Protein AF-A0A8T4SJS7-F1 (afdb_monomer_lite)

Radius of gyration: 26.88 Å; chains: 1; bounding box: 57×42×74 Å

Secondary structure (DSSP, 8-state):
--TTSSS--TTT-HHHHHHHTTSS--HHHHHHHHT--EE-EETTEEPPPSBTTBSSTTSPTT---TGGGTEE-S-GGG---HHHHHHHHHHHHHHHHHHHHHHHHHHHHHHHHHHHHTT-EE-TTS-EE-TT--EEESSTTTT---GGGSBTTB--HHHHHHHHHHH-

Structure (mmCIF, N/CA/C/O backbone):
data_AF-A0A8T4SJS7-F1
#
_entry.id   AF-A0A8T4SJS7-F1
#
loop_
_atom_site.group_PDB
_atom_site.id
_atom_site.type_symbol
_atom_site.label_atom_id
_atom_site.label_alt_id
_atom_site.label_comp_id
_atom_site.label_asym_id
_atom_site.label_entity_id
_atom_site.label_seq_id
_atom_site.pdbx_PDB_ins_code
_atom_site.Cartn_x
_atom_site.Cartn_y
_atom_site.Cartn_z
_atom_site.occupancy
_atom_site.B_iso_or_equiv
_atom_site.auth_seq_id
_atom_site.auth_comp_id
_atom_site.auth_asym_id
_atom_site.auth_atom_id
_atom_site.pdbx_PDB_model_num
ATOM 1 N N . GLY A 1 1 ? 14.447 -25.669 -8.624 1.00 41.12 1 GLY A N 1
ATOM 2 C CA . GLY A 1 1 ? 14.178 -25.190 -7.257 1.00 41.12 1 GLY A CA 1
ATOM 3 C C . GLY A 1 1 ? 15.335 -25.420 -6.301 1.00 41.12 1 GLY A C 1
ATOM 4 O O . GLY A 1 1 ? 15.364 -24.738 -5.294 1.00 41.12 1 GLY A O 1
ATOM 5 N N . GLU A 1 2 ? 16.289 -26.308 -6.608 1.00 33.19 2 GLU A N 1
ATOM 6 C CA . GLU A 1 2 ? 17.321 -26.745 -5.645 1.00 33.19 2 GLU A CA 1
ATOM 7 C C . GLU A 1 2 ? 18.749 -26.236 -5.933 1.00 33.19 2 GLU A C 1
ATOM 9 O O . GLU A 1 2 ? 19.622 -26.355 -5.087 1.00 33.19 2 GLU A O 1
ATOM 14 N N . ASN A 1 3 ? 18.997 -25.565 -7.064 1.00 34.84 3 ASN A N 1
ATOM 15 C CA . ASN A 1 3 ? 20.357 -25.151 -7.461 1.00 34.84 3 ASN A CA 1
ATOM 16 C C . ASN A 1 3 ? 20.741 -23.714 -7.048 1.00 34.84 3 ASN A C 1
ATOM 18 O O . ASN A 1 3 ? 21.678 -23.141 -7.596 1.00 34.84 3 ASN A O 1
ATOM 22 N N . VAL A 1 4 ? 20.007 -23.095 -6.115 1.00 46.59 4 VAL A N 1
ATOM 23 C CA . VAL A 1 4 ? 20.329 -21.754 -5.565 1.00 46.59 4 VAL A CA 1
ATOM 24 C C . VAL A 1 4 ? 20.729 -21.833 -4.084 1.00 46.59 4 VAL A C 1
ATOM 26 O O . VAL A 1 4 ? 21.287 -20.886 -3.534 1.00 46.59 4 VAL A O 1
ATOM 29 N N . SER A 1 5 ? 20.508 -22.980 -3.438 1.00 43.34 5 SER A N 1
ATOM 30 C CA . SER A 1 5 ? 20.864 -23.233 -2.038 1.00 43.34 5 SER A CA 1
ATOM 31 C C . SER A 1 5 ? 22.357 -23.492 -1.809 1.00 43.34 5 SER A C 1
ATOM 33 O O . SER A 1 5 ? 22.826 -23.283 -0.695 1.00 43.34 5 SER A O 1
ATOM 35 N N . GLU A 1 6 ? 23.122 -23.891 -2.831 1.00 40.91 6 GLU A N 1
ATOM 36 C CA . GLU A 1 6 ? 24.517 -24.332 -2.649 1.00 40.91 6 GLU A CA 1
ATOM 37 C C . GLU A 1 6 ? 25.588 -23.228 -2.721 1.00 40.91 6 GLU A C 1
ATOM 39 O O . GLU A 1 6 ? 26.726 -23.473 -2.335 1.00 40.91 6 GLU A O 1
ATOM 44 N N . GLN A 1 7 ? 25.271 -21.998 -3.149 1.00 44.00 7 GLN A N 1
ATOM 45 C CA . GLN A 1 7 ? 26.306 -20.964 -3.370 1.00 44.00 7 GLN A CA 1
ATOM 46 C C . GLN A 1 7 ? 26.260 -19.738 -2.455 1.00 44.00 7 GLN A C 1
ATOM 48 O O . GLN A 1 7 ? 27.037 -18.801 -2.640 1.00 44.00 7 GLN A O 1
ATOM 53 N N . ALA A 1 8 ? 25.420 -19.719 -1.425 1.00 47.41 8 ALA A N 1
ATOM 54 C CA . ALA A 1 8 ? 25.426 -18.608 -0.487 1.00 47.41 8 ALA A CA 1
ATOM 55 C C . ALA A 1 8 ? 25.459 -19.116 0.949 1.00 47.41 8 ALA A C 1
ATOM 57 O O . ALA A 1 8 ? 24.531 -19.760 1.425 1.00 47.41 8 ALA A O 1
ATOM 58 N N . ASN A 1 9 ? 26.511 -18.727 1.669 1.00 49.41 9 ASN A N 1
ATOM 59 C CA . ASN A 1 9 ? 26.534 -18.624 3.126 1.00 49.41 9 ASN A CA 1
ATOM 60 C C . ASN A 1 9 ? 25.425 -17.644 3.601 1.00 49.41 9 ASN A C 1
ATOM 62 O O . ASN A 1 9 ? 25.707 -16.563 4.119 1.00 49.41 9 ASN A O 1
ATOM 66 N N . LEU A 1 10 ? 24.148 -17.993 3.397 1.00 56.34 10 LEU A N 1
ATOM 67 C CA . LEU A 1 10 ? 22.956 -17.164 3.633 1.00 56.34 10 LEU A CA 1
ATOM 68 C C . LEU A 1 10 ? 22.834 -16.732 5.099 1.00 56.34 10 LEU A C 1
ATOM 70 O O . LEU A 1 10 ? 22.312 -15.659 5.378 1.00 56.34 10 LEU A O 1
ATOM 74 N N . LYS A 1 11 ? 23.386 -17.521 6.028 1.00 55.31 11 LYS A N 1
ATOM 75 C CA . LYS A 1 11 ? 23.411 -17.209 7.464 1.00 55.31 11 LYS A CA 1
ATOM 76 C C . LYS A 1 11 ? 24.480 -16.182 7.878 1.00 55.31 11 LYS A C 1
ATOM 78 O O . LYS A 1 11 ? 24.408 -15.692 8.997 1.00 55.31 11 LYS A O 1
ATOM 83 N N . LYS A 1 12 ? 25.459 -15.846 7.022 1.00 65.69 12 LYS A N 1
ATOM 84 C CA . LYS A 1 12 ? 26.550 -14.896 7.353 1.00 65.69 12 LYS A CA 1
ATOM 85 C C . LYS A 1 12 ? 26.473 -13.556 6.618 1.00 65.69 12 LYS A C 1
ATOM 87 O O . LYS A 1 12 ? 27.220 -12.645 6.954 1.00 65.69 12 LYS A O 1
ATOM 92 N N . ASN A 1 13 ? 25.608 -13.414 5.615 1.00 82.00 13 ASN A N 1
ATOM 93 C CA . ASN A 1 13 ? 25.456 -12.143 4.913 1.00 82.00 13 ASN A CA 1
ATOM 94 C C . ASN A 1 13 ? 24.525 -11.213 5.705 1.00 82.00 13 ASN A C 1
ATOM 96 O O . ASN A 1 13 ? 23.324 -11.473 5.802 1.00 82.00 13 ASN A O 1
ATOM 100 N N . SER A 1 14 ? 25.067 -10.105 6.216 1.00 87.75 14 SER A N 1
ATOM 101 C CA . SER A 1 14 ? 24.316 -9.109 6.988 1.00 87.75 14 SER A CA 1
ATOM 102 C C . SER A 1 14 ? 23.085 -8.579 6.245 1.00 87.75 14 SER A C 1
ATOM 104 O O . SER A 1 14 ? 22.055 -8.337 6.866 1.00 87.75 14 SER A O 1
ATOM 106 N N . THR A 1 15 ? 23.137 -8.443 4.915 1.00 85.00 15 THR A N 1
ATOM 107 C CA . THR A 1 15 ? 21.990 -7.973 4.118 1.00 85.00 15 THR A CA 1
ATOM 108 C C . THR A 1 15 ? 20.858 -8.999 4.069 1.00 85.00 15 THR A C 1
ATOM 110 O O . THR A 1 15 ? 19.688 -8.626 4.099 1.00 85.00 15 THR A O 1
ATOM 113 N N . VAL A 1 16 ? 21.193 -10.290 4.033 1.00 86.50 16 VAL A N 1
ATOM 114 C CA . VAL A 1 16 ? 20.197 -11.370 4.086 1.00 86.50 16 VAL A CA 1
ATOM 115 C C . VAL A 1 16 ? 19.602 -11.457 5.487 1.00 86.50 16 VAL A C 1
ATOM 117 O O . VAL A 1 16 ? 18.387 -11.566 5.620 1.00 86.50 16 VAL A O 1
ATOM 120 N N . LEU A 1 17 ? 20.432 -11.325 6.526 1.00 89.38 17 LEU A N 1
ATOM 121 C CA . LEU A 1 17 ? 19.967 -11.320 7.910 1.00 89.38 17 LEU A CA 1
ATOM 122 C C . LEU A 1 17 ? 18.999 -10.159 8.185 1.00 89.38 17 LEU A C 1
ATOM 124 O O . LEU A 1 17 ? 17.956 -10.397 8.780 1.00 89.38 17 LEU A O 1
ATOM 128 N N . MET A 1 18 ? 19.289 -8.941 7.705 1.00 90.38 18 MET A N 1
ATOM 129 C CA . MET A 1 18 ? 18.391 -7.778 7.843 1.00 90.38 18 MET A CA 1
ATOM 130 C C . MET A 1 18 ? 17.031 -7.977 7.166 1.00 90.38 18 MET A C 1
ATOM 132 O O . MET A 1 18 ? 16.019 -7.494 7.674 1.00 90.38 18 MET A O 1
ATOM 136 N N . ALA A 1 19 ? 17.009 -8.664 6.020 1.00 88.31 19 ALA A N 1
ATOM 137 C CA . ALA A 1 19 ? 15.770 -8.951 5.309 1.00 88.31 19 ALA A CA 1
ATOM 138 C C . ALA A 1 19 ? 14.969 -10.069 5.994 1.00 88.31 19 ALA A C 1
ATOM 140 O O . ALA A 1 19 ? 13.754 -9.954 6.128 1.00 88.31 19 ALA A O 1
ATOM 141 N N . LEU A 1 20 ? 15.638 -11.136 6.451 1.00 86.50 20 LEU A N 1
ATOM 142 C CA . LEU A 1 20 ? 14.991 -12.267 7.128 1.00 86.50 20 LEU A CA 1
ATOM 143 C C . LEU A 1 20 ? 14.507 -11.920 8.539 1.00 86.50 20 LEU A C 1
ATOM 145 O O . LEU A 1 20 ? 13.489 -12.448 8.972 1.00 86.50 20 LEU A O 1
ATOM 149 N N . SER A 1 21 ? 15.207 -11.031 9.246 1.00 90.38 21 SER A N 1
ATOM 150 C CA . SER A 1 21 ? 14.783 -10.554 10.565 1.00 90.38 21 SER A CA 1
ATOM 151 C C . SER A 1 21 ? 13.617 -9.564 10.506 1.00 90.38 21 SER A C 1
ATOM 153 O O . SER A 1 21 ? 13.085 -9.195 11.547 1.00 90.38 21 SER A O 1
ATOM 155 N N . GLY A 1 22 ? 13.242 -9.094 9.310 1.00 88.56 22 GLY A N 1
ATOM 156 C CA . GLY A 1 22 ? 12.225 -8.059 9.124 1.00 88.56 22 GLY A CA 1
ATOM 157 C C . GLY A 1 22 ? 12.686 -6.649 9.507 1.00 88.56 22 GLY A C 1
ATOM 158 O O . GLY A 1 22 ? 11.886 -5.719 9.449 1.00 88.56 22 GLY A O 1
ATOM 159 N N . ALA A 1 23 ? 13.961 -6.462 9.868 1.00 90.88 23 ALA A N 1
ATOM 160 C CA . ALA A 1 23 ? 14.480 -5.162 10.284 1.00 90.88 23 ALA A CA 1
ATOM 161 C C . ALA A 1 23 ? 14.508 -4.155 9.125 1.00 90.88 23 ALA A C 1
ATOM 163 O O . ALA A 1 23 ? 14.034 -3.026 9.261 1.00 90.88 23 ALA A O 1
ATOM 164 N N . ARG A 1 24 ? 15.082 -4.539 7.975 1.00 86.62 24 ARG A N 1
ATOM 165 C CA . ARG A 1 24 ? 15.124 -3.669 6.792 1.00 86.62 24 ARG A CA 1
ATOM 166 C C . ARG A 1 24 ? 15.365 -4.457 5.512 1.00 86.62 24 ARG A C 1
ATOM 168 O O . ARG A 1 24 ? 16.372 -5.143 5.360 1.00 86.62 24 ARG A O 1
ATOM 175 N N . GLY A 1 25 ? 14.490 -4.228 4.537 1.00 84.12 25 GLY A N 1
ATOM 176 C CA . GLY A 1 25 ? 14.531 -4.905 3.246 1.00 84.12 25 GLY A CA 1
ATOM 177 C C . GLY A 1 25 ? 13.699 -6.184 3.238 1.00 84.12 25 GLY A C 1
ATOM 178 O O . GLY A 1 25 ? 13.312 -6.707 4.273 1.00 84.12 25 GLY A O 1
ATOM 179 N N . ASN A 1 26 ? 13.394 -6.661 2.037 1.00 90.31 26 ASN A N 1
ATOM 180 C CA . ASN A 1 26 ? 12.647 -7.893 1.803 1.00 90.31 26 ASN A CA 1
ATOM 181 C C . ASN A 1 26 ? 13.386 -8.716 0.735 1.00 90.31 26 ASN A C 1
ATOM 183 O O . ASN A 1 26 ? 14.169 -8.167 -0.049 1.00 90.31 26 ASN A O 1
ATOM 187 N N . LEU A 1 27 ? 13.117 -10.019 0.673 1.00 88.75 27 LEU A N 1
ATOM 188 C CA . LEU A 1 27 ? 13.662 -10.948 -0.312 1.00 88.75 27 LEU A CA 1
ATOM 189 C C . LEU A 1 27 ? 13.404 -10.492 -1.756 1.00 88.75 27 LEU A C 1
ATOM 191 O O . LEU A 1 27 ? 14.274 -10.660 -2.607 1.00 88.75 27 LEU A O 1
ATOM 195 N N . LEU A 1 28 ? 12.266 -9.841 -2.023 1.00 90.88 28 LEU A N 1
ATOM 196 C CA . LEU A 1 28 ? 11.986 -9.253 -3.336 1.00 90.88 28 LEU A CA 1
ATOM 197 C C . LEU A 1 28 ? 13.028 -8.188 -3.717 1.00 90.88 28 LEU A C 1
ATOM 199 O O . LEU A 1 28 ? 13.579 -8.230 -4.812 1.00 90.88 28 LEU A O 1
ATOM 203 N N . ASN A 1 29 ? 13.366 -7.280 -2.799 1.00 90.88 29 ASN A N 1
ATOM 204 C CA . ASN A 1 29 ? 14.365 -6.239 -3.052 1.00 90.88 29 ASN A CA 1
ATOM 205 C C . ASN A 1 29 ? 15.759 -6.854 -3.247 1.00 90.88 29 ASN A C 1
ATOM 207 O O . ASN A 1 29 ? 16.506 -6.417 -4.120 1.00 90.88 29 ASN A O 1
ATOM 211 N N . LEU A 1 30 ? 16.098 -7.898 -2.475 1.00 90.62 30 LEU A N 1
ATOM 212 C CA . LEU A 1 30 ? 17.335 -8.664 -2.667 1.00 90.62 30 LEU A CA 1
ATOM 213 C C . LEU A 1 30 ? 17.407 -9.264 -4.077 1.00 90.62 30 LEU A C 1
ATOM 215 O O . LEU A 1 30 ? 18.426 -9.109 -4.750 1.00 90.62 30 LEU A O 1
ATOM 219 N N . ALA A 1 31 ? 16.321 -9.886 -4.541 1.00 90.88 31 ALA A N 1
ATOM 220 C CA . ALA A 1 31 ? 16.234 -10.458 -5.881 1.00 90.88 31 ALA A CA 1
ATOM 221 C C . ALA A 1 31 ? 16.363 -9.392 -6.983 1.00 90.88 31 ALA A C 1
ATOM 223 O O . ALA A 1 31 ? 17.043 -9.624 -7.980 1.00 90.88 31 ALA A O 1
ATOM 224 N N . GLN A 1 32 ? 15.790 -8.201 -6.796 1.00 93.69 32 GLN A N 1
ATOM 225 C CA . GLN A 1 32 ? 15.943 -7.098 -7.753 1.00 93.69 32 GLN A CA 1
ATOM 226 C C . GLN A 1 32 ? 17.374 -6.546 -7.806 1.00 93.69 32 GLN A C 1
ATOM 228 O O . GLN A 1 32 ? 17.839 -6.114 -8.865 1.00 93.69 32 GLN A O 1
ATOM 233 N N . MET A 1 33 ? 18.098 -6.5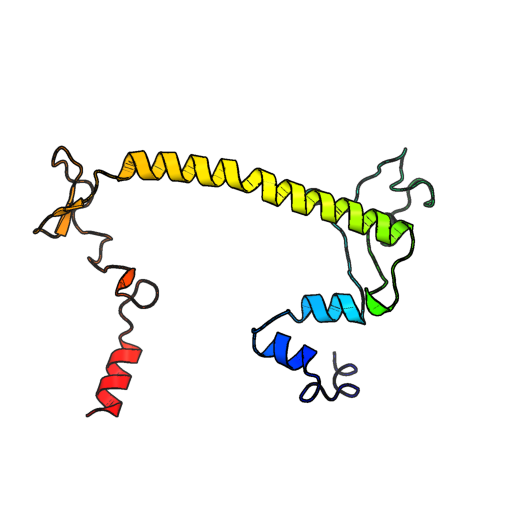82 -6.684 1.00 92.12 33 MET A N 1
ATOM 234 C CA . MET A 1 33 ? 19.504 -6.180 -6.636 1.00 92.12 33 MET A CA 1
ATOM 235 C C . MET A 1 33 ? 20.423 -7.189 -7.332 1.00 92.12 33 MET A C 1
ATOM 237 O O . MET A 1 33 ? 21.304 -6.769 -8.086 1.00 92.12 33 MET A O 1
ATOM 241 N N . SER A 1 34 ? 20.233 -8.491 -7.093 1.00 89.38 34 SER A N 1
ATOM 242 C CA . SER A 1 34 ? 21.149 -9.545 -7.555 1.00 89.38 34 SER A CA 1
ATOM 243 C C . SER A 1 34 ? 20.772 -10.183 -8.895 1.00 89.38 34 SER A C 1
ATOM 245 O O . SER A 1 34 ? 21.670 -10.508 -9.670 1.00 89.38 34 SER A O 1
ATOM 247 N N . ALA A 1 35 ? 19.478 -10.352 -9.181 1.00 92.06 35 ALA A N 1
ATOM 248 C CA . ALA A 1 35 ? 18.974 -11.073 -10.348 1.00 92.06 35 ALA A CA 1
ATOM 249 C C . ALA A 1 35 ? 18.386 -10.125 -11.405 1.00 92.06 35 ALA A C 1
ATOM 251 O O . ALA A 1 35 ? 19.101 -9.693 -12.311 1.00 92.06 35 ALA A O 1
ATOM 252 N N . CYS A 1 36 ? 17.094 -9.796 -11.306 1.00 94.31 36 CYS A N 1
ATOM 253 C CA . CYS A 1 36 ? 16.390 -8.939 -12.261 1.00 94.31 36 CYS A CA 1
ATOM 254 C C . CYS A 1 36 ? 15.336 -8.082 -11.560 1.00 94.31 36 CYS A C 1
ATOM 256 O O . CYS A 1 36 ? 14.729 -8.522 -10.585 1.00 94.31 36 CYS A O 1
ATOM 258 N N . VAL A 1 37 ? 15.093 -6.870 -12.068 1.00 94.81 37 VAL A N 1
ATOM 259 C CA . VAL A 1 37 ? 14.031 -6.007 -11.525 1.00 94.81 37 VAL A CA 1
ATOM 260 C C . VAL A 1 37 ? 12.642 -6.558 -11.861 1.00 94.81 37 VAL A C 1
ATOM 262 O O . VAL A 1 37 ? 11.735 -6.493 -11.029 1.00 94.81 37 VAL A O 1
ATOM 265 N N . GLY A 1 38 ? 12.489 -7.133 -13.058 1.00 95.25 38 GLY A N 1
ATOM 266 C CA . GLY A 1 38 ? 11.256 -7.765 -13.514 1.00 95.25 38 GLY A CA 1
ATOM 267 C C . GLY A 1 38 ? 10.345 -6.834 -14.316 1.00 95.25 38 GLY A C 1
ATOM 268 O O . GLY A 1 38 ? 10.773 -5.829 -14.892 1.00 95.25 38 GLY A O 1
ATOM 269 N N . GLN A 1 39 ? 9.067 -7.204 -14.399 1.00 95.31 39 GLN A N 1
ATOM 270 C CA . GLN A 1 39 ? 8.076 -6.508 -15.216 1.00 95.31 39 GLN A CA 1
ATOM 271 C C . GLN A 1 39 ? 7.708 -5.144 -14.623 1.00 95.31 39 GLN A C 1
ATOM 273 O O . GLN A 1 39 ? 7.273 -5.052 -13.480 1.00 95.31 39 GLN A O 1
ATOM 278 N N . GLN A 1 40 ? 7.803 -4.098 -15.441 1.00 94.81 40 GLN A N 1
ATOM 279 C CA . GLN A 1 40 ? 7.305 -2.764 -15.125 1.00 94.81 40 GLN A CA 1
ATOM 280 C C . GLN A 1 40 ? 5.867 -2.607 -15.636 1.00 94.81 40 GLN A C 1
ATOM 282 O O . GLN A 1 40 ? 5.583 -2.852 -16.814 1.00 94.81 40 GLN A O 1
ATOM 287 N N . SER A 1 41 ? 4.949 -2.230 -14.750 1.00 91.81 41 SER A N 1
ATOM 288 C CA . SER A 1 41 ? 3.542 -1.971 -15.069 1.00 91.81 41 SER A CA 1
ATOM 289 C C . SER A 1 41 ? 3.213 -0.494 -14.899 1.00 91.81 41 SER A C 1
ATOM 291 O O . SER A 1 41 ? 3.613 0.104 -13.906 1.00 91.81 41 SER A O 1
ATOM 293 N N . LEU A 1 42 ? 2.446 0.061 -15.836 1.00 89.81 42 LEU A N 1
ATOM 294 C CA . LEU A 1 42 ? 1.960 1.438 -15.813 1.00 89.81 42 LEU A CA 1
ATOM 295 C C . LEU A 1 42 ? 0.429 1.422 -15.761 1.0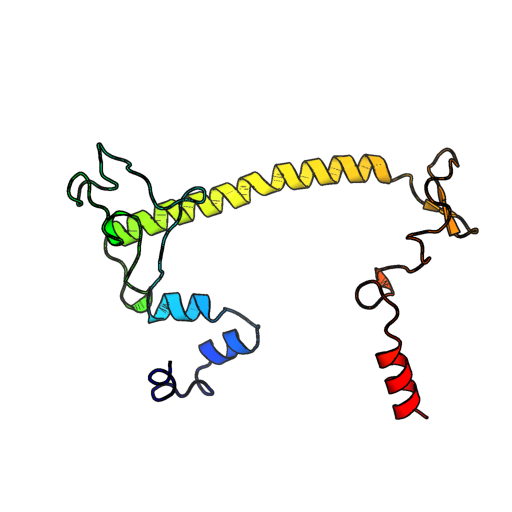0 89.81 42 LEU A C 1
ATOM 297 O O . LEU A 1 42 ? -0.207 0.803 -16.628 1.00 89.81 42 LEU A O 1
ATOM 301 N N . GLY A 1 43 ? -0.163 2.058 -14.746 1.00 84.25 43 GLY A N 1
ATOM 302 C CA . GLY A 1 43 ? -1.622 2.115 -14.589 1.00 84.25 43 GLY A CA 1
ATOM 303 C C . GLY A 1 43 ? -2.301 0.736 -14.596 1.00 84.25 43 GLY A C 1
ATOM 304 O O . GLY A 1 43 ? -3.307 0.542 -15.277 1.00 84.25 43 GLY A O 1
ATOM 305 N N . GLY A 1 44 ? -1.702 -0.256 -13.928 1.00 85.88 44 GLY A N 1
ATOM 306 C CA . GLY A 1 44 ? -2.244 -1.620 -13.811 1.00 85.88 44 GLY A CA 1
ATOM 307 C C . GLY A 1 44 ? -2.069 -2.521 -15.042 1.00 85.88 44 GLY A C 1
ATOM 308 O O . GLY A 1 44 ? -2.526 -3.660 -15.036 1.00 85.88 44 GLY A O 1
ATOM 309 N N . SER A 1 45 ? -1.394 -2.057 -16.098 1.00 90.19 45 SER A N 1
ATOM 310 C CA . SER A 1 45 ? -1.149 -2.847 -17.314 1.00 90.19 45 SER A CA 1
ATOM 311 C C . SER A 1 45 ? 0.323 -2.817 -17.736 1.00 90.19 45 SER A C 1
ATOM 313 O O . SER A 1 45 ? 1.100 -1.989 -17.264 1.00 90.19 45 SER A O 1
ATOM 315 N N . ARG A 1 46 ? 0.742 -3.731 -18.625 1.00 91.56 46 ARG A N 1
ATOM 316 C CA . ARG A 1 46 ? 2.084 -3.664 -19.238 1.00 91.56 46 ARG A CA 1
ATOM 317 C C . ARG A 1 46 ? 2.242 -2.361 -20.019 1.00 91.56 46 ARG A C 1
ATOM 319 O O . ARG A 1 46 ? 1.258 -1.828 -20.534 1.00 91.56 46 ARG A O 1
ATOM 326 N N . VAL A 1 47 ? 3.481 -1.890 -20.162 1.00 90.69 47 VAL A N 1
ATOM 327 C CA . VAL A 1 47 ? 3.763 -0.628 -20.856 1.00 90.69 47 VAL A CA 1
ATOM 328 C C . VAL A 1 47 ? 3.173 -0.656 -22.274 1.00 90.69 47 VAL A C 1
ATOM 330 O O . VAL A 1 47 ? 3.512 -1.498 -23.117 1.00 90.69 47 VAL A O 1
ATOM 333 N N . LYS A 1 48 ? 2.224 0.255 -22.508 1.00 86.56 48 LYS A N 1
ATOM 334 C CA . LYS A 1 48 ? 1.503 0.401 -23.777 1.00 86.56 48 LYS A CA 1
ATOM 335 C C . LYS A 1 48 ? 2.354 1.153 -24.799 1.00 86.56 48 LYS A C 1
ATOM 337 O O . LYS A 1 48 ? 3.402 1.709 -24.485 1.00 86.56 48 LYS A O 1
ATOM 342 N N . ASN A 1 49 ? 1.903 1.139 -26.049 1.00 82.56 49 ASN A N 1
ATOM 343 C CA . ASN A 1 49 ? 2.594 1.820 -27.139 1.00 82.56 49 ASN A CA 1
ATOM 344 C C . ASN A 1 49 ? 2.592 3.339 -26.907 1.00 82.56 49 ASN A C 1
ATOM 346 O O . ASN A 1 49 ? 1.519 3.927 -26.814 1.00 82.56 49 ASN A O 1
ATOM 350 N N . GLY A 1 50 ? 3.776 3.953 -26.839 1.00 83.06 50 GLY A N 1
ATOM 351 C CA . GLY A 1 50 ? 3.930 5.411 -26.854 1.00 83.06 50 GLY A CA 1
ATOM 352 C C . GLY A 1 50 ? 4.028 5.968 -28.278 1.00 83.06 50 GLY A C 1
ATOM 353 O O . GLY A 1 50 ? 3.466 7.012 -28.582 1.00 83.06 50 GLY A O 1
ATOM 354 N N . TYR A 1 51 ? 4.685 5.236 -29.181 1.00 89.50 51 TYR A N 1
ATOM 355 C CA . TYR A 1 51 ? 4.781 5.552 -30.609 1.00 89.50 51 TYR A CA 1
ATOM 356 C C . TYR A 1 51 ? 3.806 4.699 -31.435 1.00 89.50 51 TYR A C 1
ATOM 358 O O . TYR A 1 51 ? 3.262 3.699 -30.961 1.00 89.50 51 TYR A O 1
ATOM 366 N N . LYS A 1 52 ? 3.639 5.029 -32.727 1.00 90.56 52 LYS A N 1
ATOM 367 C CA . LYS A 1 52 ? 2.808 4.253 -33.665 1.00 90.56 52 LYS 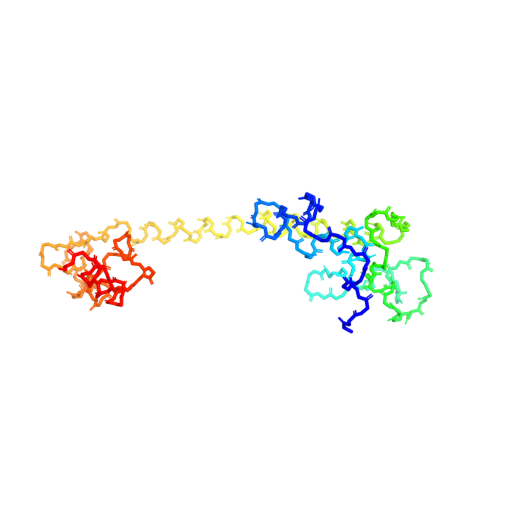A CA 1
ATOM 368 C C . LYS A 1 52 ? 3.237 2.777 -33.689 1.00 90.56 52 LYS A C 1
ATOM 370 O O . LYS A 1 52 ? 4.287 2.432 -34.233 1.00 90.56 52 LYS A O 1
ATOM 375 N N . ASN A 1 53 ? 2.408 1.921 -33.089 1.00 89.94 53 ASN A N 1
ATOM 376 C CA . ASN A 1 53 ? 2.610 0.479 -32.925 1.00 89.94 53 ASN A CA 1
ATOM 377 C C . ASN A 1 53 ? 3.906 0.057 -32.206 1.00 89.94 53 ASN A C 1
ATOM 379 O O . ASN A 1 53 ? 4.388 -1.041 -32.453 1.00 89.94 53 ASN A O 1
ATOM 383 N N . ARG A 1 54 ? 4.491 0.873 -31.322 1.00 91.06 54 ARG A N 1
ATOM 384 C CA . ARG A 1 54 ? 5.647 0.457 -30.496 1.00 91.06 54 ARG A CA 1
ATOM 385 C C . ARG A 1 54 ? 5.778 1.294 -29.228 1.00 91.06 54 ARG A C 1
ATOM 387 O O . ARG A 1 54 ? 5.251 2.399 -29.155 1.00 91.06 54 ARG A O 1
ATOM 394 N N . THR A 1 55 ? 6.489 0.787 -28.230 1.00 91.50 55 THR A N 1
ATOM 395 C CA . THR A 1 55 ? 6.721 1.494 -26.959 1.00 91.50 55 THR A CA 1
ATOM 396 C C . THR A 1 55 ? 7.799 2.566 -27.086 1.00 91.50 55 THR A C 1
ATOM 398 O O . THR A 1 55 ? 7.512 3.728 -26.827 1.00 91.50 55 THR A O 1
ATOM 401 N N . LEU A 1 56 ? 8.991 2.200 -27.567 1.00 91.81 56 LEU A N 1
ATOM 402 C CA . LEU A 1 56 ? 10.128 3.092 -27.819 1.00 91.81 56 LEU A CA 1
ATOM 403 C C . LEU A 1 56 ? 10.603 2.997 -29.273 1.00 91.81 56 LEU A C 1
ATOM 405 O O . LEU A 1 56 ? 10.341 2.012 -29.966 1.00 91.81 56 LEU A O 1
ATOM 409 N N . SER A 1 57 ? 11.330 4.016 -29.736 1.00 91.75 57 SER A N 1
ATOM 410 C CA . SER A 1 57 ? 11.868 4.098 -31.103 1.00 91.75 57 SER A CA 1
ATOM 411 C C . SER A 1 57 ? 12.896 3.011 -31.440 1.00 91.75 57 SER A C 1
ATOM 413 O O . SER A 1 57 ? 13.053 2.681 -32.615 1.00 91.75 57 SER A O 1
ATOM 415 N N . VAL A 1 58 ? 13.537 2.437 -30.419 1.00 92.69 58 VAL A N 1
ATOM 416 C CA . VAL A 1 58 ? 14.535 1.360 -30.526 1.00 92.69 58 VAL A CA 1
ATOM 417 C C . VAL A 1 58 ? 13.896 0.019 -30.911 1.00 92.69 58 VAL A C 1
ATOM 419 O O . VAL A 1 58 ? 14.547 -0.826 -31.517 1.00 92.69 58 VAL A O 1
ATOM 422 N N . PHE A 1 59 ? 12.610 -0.182 -30.610 1.00 93.06 59 PHE A N 1
ATOM 423 C CA . PHE A 1 59 ? 11.917 -1.430 -30.924 1.00 93.06 59 PHE A CA 1
ATOM 424 C C . PHE A 1 59 ? 11.285 -1.411 -32.322 1.00 93.06 59 PHE A C 1
ATOM 426 O O . PHE A 1 59 ? 10.870 -0.366 -32.850 1.00 93.06 59 PHE A O 1
ATOM 433 N N . LYS A 1 60 ? 11.175 -2.604 -32.921 1.00 92.69 60 LYS A N 1
ATOM 434 C CA . LYS A 1 60 ? 10.444 -2.809 -34.177 1.00 92.69 60 LYS A CA 1
ATOM 435 C C . LYS A 1 60 ? 8.956 -2.523 -33.967 1.00 92.69 60 LYS A C 1
ATOM 437 O O . LYS A 1 60 ? 8.398 -2.751 -32.895 1.00 92.69 60 LYS A O 1
ATOM 442 N N . ARG A 1 61 ? 8.294 -2.018 -35.008 1.00 93.50 61 ARG A N 1
ATOM 443 C CA . ARG A 1 61 ? 6.840 -1.803 -34.979 1.00 93.50 61 ARG A CA 1
ATOM 444 C C . ARG A 1 61 ? 6.136 -3.154 -34.808 1.00 93.50 61 ARG A C 1
ATOM 446 O O . ARG A 1 61 ? 6.461 -4.101 -35.510 1.00 93.50 61 ARG A O 1
ATOM 453 N N . GLY A 1 62 ? 5.188 -3.222 -33.883 1.00 89.38 62 GLY A N 1
ATOM 454 C CA . GLY A 1 62 ? 4.389 -4.407 -33.575 1.00 89.38 62 GLY A CA 1
ATOM 455 C C . GLY A 1 62 ? 5.051 -5.411 -32.628 1.00 89.38 62 GLY A C 1
ATOM 456 O O . GLY A 1 62 ? 4.458 -6.454 -32.375 1.00 89.38 62 GLY A O 1
ATOM 457 N N . SER A 1 63 ? 6.242 -5.133 -32.083 1.00 89.69 63 SER A N 1
ATOM 458 C CA . SER A 1 63 ? 6.934 -6.083 -31.204 1.00 89.69 63 SER A CA 1
ATOM 459 C C . SER A 1 63 ? 6.135 -6.384 -29.926 1.00 89.69 63 SER A C 1
ATOM 461 O O . SER A 1 63 ? 5.627 -5.481 -29.251 1.00 89.69 63 SER A O 1
ATOM 463 N N . LEU A 1 64 ? 6.052 -7.668 -29.572 1.00 87.62 64 LEU A N 1
ATOM 464 C CA . LEU A 1 64 ? 5.434 -8.156 -28.330 1.00 87.62 64 LEU A CA 1
ATOM 465 C C . LEU A 1 64 ? 6.452 -8.767 -27.361 1.00 87.62 64 LEU A C 1
ATOM 467 O O . LEU A 1 64 ? 6.070 -9.354 -26.352 1.00 87.62 64 LEU A O 1
ATOM 471 N N . GLU A 1 65 ? 7.742 -8.606 -27.650 1.00 91.31 65 GLU A N 1
ATOM 472 C CA . GLU A 1 65 ? 8.823 -9.099 -26.804 1.00 91.31 65 GLU A CA 1
ATOM 473 C C . GLU A 1 65 ? 8.733 -8.506 -25.390 1.00 91.31 65 GLU A C 1
ATOM 475 O O . GLU A 1 65 ? 8.392 -7.322 -25.254 1.00 91.31 65 GLU A O 1
ATOM 480 N N . PRO A 1 66 ? 9.103 -9.269 -24.344 1.00 92.50 66 PRO A N 1
ATOM 481 C CA . PRO A 1 66 ? 9.084 -8.788 -22.964 1.00 92.50 66 PRO A CA 1
ATOM 482 C C . PRO A 1 66 ? 9.827 -7.458 -22.783 1.00 92.50 66 PRO A C 1
ATOM 484 O O . PRO A 1 66 ? 9.280 -6.520 -22.204 1.00 92.50 66 PRO A O 1
ATOM 487 N N . SER A 1 67 ? 11.027 -7.326 -23.358 1.00 92.88 67 SER A N 1
ATOM 488 C CA . SER A 1 67 ? 11.830 -6.097 -23.289 1.00 92.88 67 SER A CA 1
ATOM 489 C C . SER A 1 67 ? 11.127 -4.898 -23.926 1.00 92.88 67 SER A C 1
ATOM 491 O O . SER A 1 67 ? 11.186 -3.794 -23.393 1.00 92.88 67 SER A O 1
ATOM 493 N N . SER A 1 68 ? 10.382 -5.114 -25.017 1.00 92.62 68 SER A N 1
ATOM 494 C CA . SER A 1 68 ? 9.589 -4.058 -25.654 1.00 92.62 68 SER A CA 1
ATOM 495 C C . SER A 1 68 ? 8.370 -3.644 -24.830 1.00 92.62 68 SER A C 1
ATOM 497 O O . SER A 1 68 ? 7.862 -2.543 -25.006 1.00 92.62 68 SER A O 1
ATOM 499 N N . ARG A 1 69 ? 7.906 -4.490 -23.906 1.00 92.88 69 ARG A N 1
ATOM 500 C CA . ARG A 1 69 ? 6.733 -4.253 -23.049 1.00 92.88 69 ARG A CA 1
ATOM 501 C C . ARG A 1 69 ? 7.100 -3.922 -21.601 1.00 92.88 69 ARG A C 1
ATOM 503 O O . ARG A 1 69 ? 6.256 -4.063 -20.717 1.00 92.88 69 ARG A O 1
ATOM 510 N N . GLY A 1 70 ? 8.326 -3.459 -21.359 1.00 93.25 70 GLY A N 1
ATOM 511 C CA . GLY A 1 70 ? 8.764 -2.974 -20.049 1.00 93.25 70 GLY A CA 1
ATOM 512 C C . GLY A 1 70 ? 9.278 -4.057 -19.099 1.00 93.25 70 GLY A C 1
ATOM 513 O O . GLY A 1 70 ? 9.257 -3.855 -17.891 1.00 93.25 70 GLY A O 1
ATOM 514 N N . PHE A 1 71 ? 9.719 -5.214 -19.595 1.00 95.69 71 PHE A N 1
ATOM 515 C CA . PHE A 1 71 ? 10.419 -6.191 -18.759 1.00 95.69 71 PHE A CA 1
ATOM 516 C C . PHE A 1 71 ? 11.905 -5.834 -18.628 1.00 95.69 71 PHE A C 1
ATOM 518 O O . PHE A 1 71 ? 12.618 -5.782 -19.633 1.00 95.69 71 PHE A O 1
ATOM 525 N N . ILE A 1 72 ? 12.374 -5.629 -17.394 1.00 96.19 72 ILE A N 1
ATOM 526 C CA . ILE A 1 72 ? 13.776 -5.320 -17.085 1.00 96.19 72 ILE A CA 1
ATOM 527 C C . ILE A 1 72 ? 14.479 -6.605 -16.650 1.00 96.19 72 ILE A C 1
ATOM 529 O O . ILE A 1 72 ? 14.197 -7.154 -15.580 1.00 96.19 72 ILE A O 1
ATOM 533 N N . ARG A 1 73 ? 15.411 -7.084 -17.480 1.00 94.69 73 ARG A N 1
ATOM 534 C CA . ARG A 1 73 ? 16.121 -8.349 -17.235 1.00 94.69 73 ARG A CA 1
ATOM 535 C C . ARG A 1 73 ? 17.330 -8.156 -16.327 1.00 94.69 73 ARG A C 1
ATOM 537 O O . ARG A 1 73 ? 17.722 -9.095 -15.642 1.00 94.69 73 ARG A O 1
ATOM 544 N N . ARG A 1 74 ? 17.945 -6.973 -16.330 1.00 93.50 74 ARG A N 1
ATOM 545 C CA . ARG A 1 74 ? 19.139 -6.702 -15.516 1.00 93.50 74 ARG A CA 1
ATOM 546 C C . ARG A 1 74 ? 18.746 -6.284 -14.097 1.00 93.50 74 ARG A C 1
ATOM 548 O O . ARG A 1 74 ? 17.847 -5.470 -13.915 1.00 93.50 74 ARG A O 1
ATOM 555 N N . GLY A 1 75 ? 19.398 -6.857 -13.088 1.00 92.19 75 GLY A N 1
ATOM 556 C CA . GLY A 1 75 ? 19.304 -6.395 -11.701 1.00 92.19 75 GLY A CA 1
ATOM 557 C C . GLY A 1 75 ? 20.132 -5.132 -11.458 1.00 92.19 75 GLY A C 1
ATOM 558 O O . GLY A 1 75 ? 21.021 -4.802 -12.251 1.00 92.19 75 GLY A O 1
ATOM 559 N N . TYR A 1 76 ? 19.879 -4.442 -10.342 1.00 93.69 76 TYR A N 1
ATOM 560 C CA . TYR A 1 76 ? 20.539 -3.164 -10.033 1.00 93.69 76 TYR A CA 1
ATOM 561 C C . TYR A 1 76 ? 22.070 -3.273 -9.972 1.00 93.69 76 TYR A C 1
ATOM 563 O O . TYR A 1 76 ? 22.756 -2.360 -10.427 1.00 93.69 76 TYR A O 1
ATOM 571 N N . LYS A 1 77 ? 22.618 -4.404 -9.498 1.00 93.31 77 LYS A N 1
ATOM 572 C CA . LYS A 1 77 ? 24.074 -4.628 -9.417 1.00 93.31 77 LYS A CA 1
ATOM 573 C C . LYS A 1 77 ? 24.769 -4.569 -10.782 1.00 93.31 77 LYS A C 1
ATOM 575 O O . LYS A 1 77 ? 25.882 -4.068 -10.879 1.00 93.31 77 LYS A O 1
ATOM 580 N N . ASN A 1 78 ? 24.123 -5.086 -11.827 1.00 90.88 78 ASN A N 1
ATOM 581 C CA . ASN A 1 78 ? 24.709 -5.161 -13.169 1.00 90.88 78 ASN A CA 1
ATOM 582 C C . ASN A 1 78 ? 24.492 -3.867 -13.978 1.00 90.88 78 ASN A C 1
ATOM 584 O O . ASN A 1 78 ? 25.061 -3.716 -15.063 1.00 90.88 78 ASN A O 1
ATOM 588 N N . GLY A 1 79 ? 23.660 -2.952 -13.469 1.00 93.44 79 GLY A N 1
ATOM 589 C CA . GLY A 1 79 ? 23.202 -1.756 -14.168 1.00 93.44 79 GLY A CA 1
ATOM 590 C C . GLY A 1 79 ? 22.123 -2.048 -15.215 1.00 93.44 79 GLY A C 1
ATOM 591 O O . GLY A 1 79 ? 21.985 -3.166 -15.712 1.00 93.44 79 GLY A O 1
ATOM 592 N N . MET A 1 80 ? 21.358 -1.026 -15.591 1.00 94.62 80 MET A N 1
ATOM 593 C CA . MET A 1 80 ? 20.304 -1.125 -16.609 1.00 94.62 80 MET A CA 1
ATOM 594 C C . MET A 1 80 ? 20.787 -0.610 -17.963 1.00 94.62 80 MET A C 1
ATOM 596 O O . MET A 1 80 ? 21.645 0.268 -18.035 1.00 94.62 80 MET A O 1
ATOM 600 N N . THR A 1 81 ? 20.224 -1.139 -19.045 1.00 95.19 81 THR A N 1
ATOM 601 C CA . THR A 1 81 ? 20.358 -0.518 -20.373 1.00 95.19 81 THR A CA 1
ATOM 602 C C . THR A 1 81 ? 19.534 0.780 -20.457 1.00 95.19 81 THR A C 1
ATOM 604 O O . THR A 1 81 ? 18.598 0.956 -19.673 1.00 95.19 81 THR A O 1
ATOM 607 N N . PRO A 1 82 ? 19.808 1.693 -21.412 1.00 95.38 82 PRO A N 1
ATOM 608 C CA . PRO A 1 82 ? 19.090 2.970 -21.496 1.00 95.38 82 PRO A CA 1
ATOM 609 C C . PRO A 1 82 ? 17.563 2.835 -21.621 1.00 95.38 82 PRO A C 1
ATOM 611 O O . PRO A 1 82 ? 16.823 3.601 -21.008 1.00 95.38 82 PRO A O 1
ATOM 614 N N . TYR A 1 83 ? 17.073 1.841 -22.371 1.00 93.62 83 TYR A N 1
ATOM 615 C CA . TYR A 1 83 ? 15.632 1.608 -22.510 1.00 93.62 83 TYR A CA 1
ATOM 616 C C . TYR A 1 83 ? 15.014 0.982 -21.248 1.00 93.62 83 TYR A C 1
ATOM 618 O O . TYR A 1 83 ? 13.893 1.333 -20.890 1.00 93.62 83 TYR A O 1
ATOM 626 N N . GLU A 1 84 ? 15.735 0.100 -20.542 1.00 95.31 84 GLU A N 1
ATOM 627 C CA . GLU A 1 84 ? 15.304 -0.439 -19.241 1.00 95.31 84 GLU A CA 1
ATOM 628 C C . GLU A 1 84 ? 15.214 0.673 -18.192 1.00 95.31 84 GLU A C 1
ATOM 630 O O . GLU A 1 84 ? 14.214 0.765 -17.483 1.00 95.31 84 GLU A O 1
ATOM 635 N N . PHE A 1 85 ? 16.217 1.555 -18.144 1.00 95.31 85 PHE A N 1
ATOM 636 C CA . PHE A 1 85 ? 16.223 2.714 -17.254 1.00 95.31 85 PHE A CA 1
ATOM 637 C C . PHE A 1 85 ? 15.047 3.654 -17.545 1.00 95.31 85 PHE A C 1
ATOM 639 O O . PHE A 1 85 ? 14.386 4.118 -16.619 1.00 95.31 85 PHE A O 1
ATOM 646 N N . PHE A 1 86 ? 14.724 3.877 -18.823 1.00 94.44 86 PHE A N 1
ATOM 647 C CA . PHE A 1 86 ? 13.558 4.672 -19.205 1.00 94.44 86 PHE A CA 1
ATOM 648 C C . PHE A 1 86 ? 12.246 4.048 -18.710 1.00 94.44 86 PHE A C 1
ATOM 650 O O . PHE A 1 86 ? 11.436 4.740 -18.095 1.00 94.44 86 PHE A O 1
ATOM 657 N N . PHE A 1 87 ? 12.046 2.738 -18.906 1.00 94.88 87 PHE A N 1
ATOM 658 C CA . PHE A 1 87 ? 10.859 2.050 -18.387 1.00 94.88 87 PHE A CA 1
ATOM 659 C C . PHE A 1 87 ? 10.775 2.088 -16.858 1.00 94.88 87 PHE A C 1
ATOM 661 O O . PHE A 1 87 ? 9.683 2.272 -16.325 1.00 94.88 87 PHE A O 1
ATOM 668 N N . HIS A 1 88 ? 11.907 1.963 -16.162 1.00 95.38 88 HIS A N 1
ATOM 669 C CA . HIS A 1 88 ? 11.966 2.092 -14.706 1.00 95.38 88 HIS A CA 1
ATOM 670 C C . HIS A 1 88 ? 11.601 3.508 -14.233 1.00 95.38 88 HIS A C 1
ATOM 672 O O . HIS A 1 88 ? 10.849 3.674 -13.277 1.00 95.38 88 HIS A O 1
ATOM 678 N N . GLY A 1 89 ? 12.078 4.542 -14.931 1.00 94.75 89 GLY A N 1
ATOM 679 C CA . GLY A 1 89 ? 11.718 5.930 -14.638 1.00 94.75 89 GLY A CA 1
ATOM 680 C C . GLY A 1 89 ? 10.231 6.218 -14.870 1.00 94.75 89 GLY A C 1
ATOM 681 O O . GLY A 1 89 ? 9.608 6.923 -14.074 1.00 94.75 89 GLY A O 1
ATOM 682 N N . MET A 1 90 ? 9.635 5.639 -15.921 1.00 93.31 90 MET A N 1
ATOM 683 C CA . MET A 1 90 ? 8.198 5.774 -16.194 1.00 93.31 90 MET A CA 1
ATOM 684 C C . MET A 1 90 ? 7.342 5.240 -15.040 1.00 93.31 90 MET A C 1
ATOM 686 O O . MET A 1 90 ? 6.424 5.929 -14.596 1.00 93.31 90 MET A O 1
ATOM 690 N N . THR A 1 91 ? 7.640 4.040 -14.538 1.00 93.94 91 THR A N 1
ATOM 691 C CA . THR A 1 91 ? 6.889 3.440 -13.424 1.00 93.94 91 THR A CA 1
ATOM 692 C C . THR A 1 91 ? 7.202 4.084 -12.084 1.00 93.94 91 THR A C 1
ATOM 694 O O . THR A 1 91 ? 6.300 4.229 -11.262 1.00 93.94 91 THR A O 1
ATOM 697 N N . GLY A 1 92 ? 8.440 4.540 -11.875 1.00 94.06 92 GLY A N 1
ATOM 698 C CA . GLY A 1 92 ? 8.802 5.342 -10.707 1.00 94.06 92 GLY A CA 1
ATOM 699 C C . GLY A 1 92 ? 8.002 6.645 -10.621 1.00 94.06 92 GLY A C 1
ATOM 700 O O . GLY A 1 92 ? 7.588 7.051 -9.540 1.00 94.06 92 GLY A O 1
ATOM 701 N N . ARG A 1 93 ? 7.710 7.290 -11.756 1.00 93.50 93 ARG A N 1
ATOM 702 C CA . ARG A 1 93 ? 6.845 8.479 -11.774 1.00 93.50 93 ARG A CA 1
ATOM 703 C C . ARG A 1 93 ? 5.385 8.143 -11.457 1.00 93.50 93 ARG A C 1
ATOM 705 O O . ARG A 1 93 ? 4.745 8.900 -10.731 1.00 93.50 93 ARG A O 1
ATOM 712 N N . ASP A 1 94 ? 4.873 7.038 -11.995 1.00 92.81 94 ASP A N 1
ATOM 713 C CA . ASP A 1 94 ? 3.501 6.568 -11.749 1.00 92.81 94 ASP A CA 1
ATOM 714 C C . ASP A 1 94 ? 3.275 6.265 -10.260 1.00 92.81 94 ASP A C 1
ATOM 716 O O . ASP A 1 94 ? 2.285 6.702 -9.679 1.00 92.81 94 ASP A O 1
ATOM 720 N N . SER A 1 95 ? 4.240 5.611 -9.603 1.00 92.88 95 SER A N 1
ATOM 721 C CA . SER A 1 95 ? 4.150 5.289 -8.173 1.00 92.88 95 SER A CA 1
ATOM 722 C C . SER A 1 95 ? 4.208 6.526 -7.268 1.00 92.88 95 SER A C 1
ATOM 724 O O . SER A 1 95 ? 3.470 6.608 -6.278 1.00 92.88 95 SER A O 1
ATOM 726 N N . LEU A 1 96 ? 5.034 7.519 -7.617 1.00 94.25 96 LEU A N 1
ATOM 727 C CA . LEU A 1 96 ? 5.080 8.802 -6.908 1.00 94.25 96 LEU A CA 1
ATOM 728 C C . LEU A 1 96 ? 3.761 9.567 -7.055 1.00 94.25 96 LEU A C 1
ATOM 730 O O . LEU A 1 96 ? 3.237 10.101 -6.076 1.00 94.25 96 LEU A O 1
ATOM 734 N N . MET A 1 97 ? 3.204 9.585 -8.267 1.00 93.94 97 MET A N 1
ATOM 735 C CA . MET A 1 97 ? 1.912 10.209 -8.537 1.00 93.94 97 MET A CA 1
ATOM 736 C C . MET A 1 97 ? 0.782 9.518 -7.762 1.00 93.94 97 MET A C 1
ATOM 738 O O . MET A 1 97 ? -0.016 10.208 -7.130 1.00 93.94 97 MET A O 1
ATOM 742 N N . ASP A 1 98 ? 0.719 8.185 -7.764 1.00 91.25 98 ASP A N 1
ATOM 743 C CA . ASP A 1 98 ? -0.320 7.442 -7.038 1.00 91.25 98 ASP A CA 1
ATOM 744 C C . ASP A 1 98 ? -0.286 7.743 -5.533 1.00 91.25 98 ASP A C 1
ATOM 746 O O . ASP A 1 98 ? -1.318 8.032 -4.921 1.00 91.25 98 ASP A O 1
ATOM 750 N N . THR A 1 99 ? 0.915 7.774 -4.950 1.00 92.69 99 THR A N 1
ATOM 751 C CA . THR A 1 99 ? 1.102 8.127 -3.536 1.00 92.69 99 THR A CA 1
ATOM 752 C C . THR A 1 99 ? 0.589 9.538 -3.245 1.00 92.69 99 THR A C 1
ATOM 754 O O . THR A 1 99 ? -0.159 9.737 -2.286 1.00 92.69 99 THR A O 1
ATOM 757 N N . ALA A 1 100 ? 0.922 10.511 -4.100 1.00 93.38 100 ALA A N 1
ATOM 758 C CA . ALA A 1 100 ? 0.484 11.896 -3.934 1.00 93.38 100 ALA A CA 1
ATOM 759 C C . ALA A 1 100 ? -1.043 12.061 -4.061 1.00 93.38 100 ALA A C 1
ATOM 761 O O . ALA A 1 100 ? -1.645 12.864 -3.347 1.00 93.38 100 ALA A O 1
ATOM 762 N N . LEU A 1 101 ? -1.688 11.291 -4.940 1.00 93.00 101 LEU A N 1
ATOM 763 C CA . LEU A 1 101 ? -3.129 11.388 -5.197 1.00 93.00 101 LEU A CA 1
ATOM 764 C C . LEU A 1 101 ? -3.995 10.621 -4.190 1.00 93.00 101 LEU A C 1
ATOM 766 O O . LEU A 1 101 ? -5.206 10.860 -4.112 1.00 93.00 101 LEU A O 1
ATOM 770 N N . ARG A 1 102 ? -3.402 9.714 -3.409 1.00 92.62 102 ARG A N 1
ATOM 771 C CA . ARG A 1 102 ? -4.117 8.925 -2.397 1.00 92.62 102 ARG A CA 1
ATOM 772 C C . ARG A 1 102 ? -4.482 9.748 -1.162 1.00 92.62 102 ARG A C 1
ATOM 774 O O . ARG A 1 102 ? -5.621 9.674 -0.702 1.00 92.62 102 ARG A O 1
ATOM 781 N N . THR A 1 103 ? -3.551 10.567 -0.674 1.00 94.75 103 THR A N 1
ATOM 782 C CA . THR A 1 103 ? -3.683 11.379 0.549 1.00 94.75 103 THR A CA 1
ATOM 783 C C . THR A 1 103 ? -4.926 12.277 0.599 1.00 94.75 103 THR A C 1
ATOM 785 O O . THR A 1 103 ? -5.649 12.215 1.595 1.00 94.75 103 THR A O 1
ATOM 788 N N . PRO A 1 104 ? -5.252 13.095 -0.425 1.00 95.88 104 PRO A N 1
ATOM 789 C CA . PRO A 1 104 ? -6.427 13.965 -0.340 1.00 95.88 104 PRO A CA 1
ATOM 790 C C . PRO A 1 104 ? -7.737 13.172 -0.266 1.00 95.88 104 PRO A C 1
ATOM 792 O O . PRO A 1 104 ? -8.667 13.583 0.428 1.00 95.88 104 PRO A O 1
ATOM 795 N N . LYS A 1 105 ? -7.816 12.013 -0.935 1.00 94.12 105 LYS A N 1
ATOM 796 C CA . LYS A 1 105 ? -9.013 11.161 -0.916 1.00 94.12 105 LYS A CA 1
ATOM 797 C C . LYS A 1 105 ? -9.216 10.511 0.450 1.00 94.12 105 LYS A C 1
ATOM 799 O O . LYS A 1 105 ? -10.316 10.596 0.996 1.00 94.12 105 LYS A O 1
ATOM 804 N N . SER A 1 106 ? -8.170 9.895 1.008 1.00 96.19 106 SER A N 1
ATOM 805 C CA . SER A 1 106 ? -8.247 9.272 2.336 1.00 96.19 106 SER A CA 1
ATOM 806 C C . SER A 1 106 ? -8.498 10.310 3.429 1.00 96.19 106 SER A C 1
ATOM 808 O O . SER A 1 106 ? -9.359 10.097 4.280 1.00 96.19 106 SER A O 1
ATOM 810 N N . GLY A 1 107 ? -7.836 11.468 3.363 1.00 97.00 107 GLY A N 1
ATOM 811 C CA . GLY A 1 107 ? -8.035 12.562 4.313 1.00 97.00 107 GLY A CA 1
ATOM 812 C C . GLY A 1 107 ? -9.448 13.148 4.264 1.00 97.00 107 GLY A C 1
ATOM 813 O O . GLY A 1 107 ? -10.060 13.377 5.307 1.00 97.00 107 GLY A O 1
ATOM 814 N N . TYR A 1 108 ? -10.012 13.346 3.068 1.00 96.94 108 TYR A N 1
ATOM 815 C CA . TYR A 1 108 ? -11.380 13.854 2.934 1.00 96.94 108 TYR A CA 1
ATOM 816 C C . TYR A 1 108 ? -12.426 12.856 3.445 1.00 96.94 108 TYR A C 1
ATOM 818 O O . TYR A 1 108 ? -13.367 13.264 4.129 1.00 96.94 108 TYR A O 1
ATOM 826 N N . LEU A 1 109 ? -12.251 11.562 3.152 1.00 97.12 109 LEU A N 1
ATOM 827 C CA . LEU A 1 109 ? -13.099 10.503 3.702 1.00 97.12 109 LEU A CA 1
ATOM 828 C C . LEU A 1 109 ? -13.029 10.490 5.233 1.00 97.12 109 LEU A C 1
ATOM 830 O O . LEU A 1 109 ? -14.071 10.535 5.884 1.00 97.12 109 LEU A O 1
ATOM 834 N N . TYR A 1 110 ? -11.816 10.507 5.794 1.00 97.81 110 TYR A N 1
ATOM 835 C CA . TYR A 1 110 ? -11.605 10.559 7.239 1.00 97.81 110 TYR A CA 1
ATOM 836 C C . TYR A 1 110 ? -12.305 11.766 7.868 1.00 97.81 110 TYR A C 1
ATOM 838 O O . TYR A 1 110 ? -13.090 11.594 8.791 1.00 97.81 110 TYR A O 1
ATOM 846 N N . ARG A 1 111 ? -12.114 12.977 7.328 1.00 98.00 111 ARG A N 1
ATOM 847 C CA . ARG A 1 111 ? -12.750 14.198 7.852 1.00 98.00 111 ARG A CA 1
ATOM 848 C C . ARG A 1 111 ? -14.278 14.110 7.848 1.00 98.00 111 ARG A C 1
ATOM 850 O O . ARG A 1 111 ? -14.918 14.575 8.785 1.00 98.00 111 ARG A O 1
ATOM 857 N N . ARG A 1 112 ? -14.875 13.532 6.798 1.00 98.12 112 ARG A N 1
ATOM 858 C CA . ARG A 1 112 ? -16.333 13.339 6.726 1.00 98.12 112 ARG A CA 1
ATOM 859 C C . ARG A 1 112 ? -16.830 12.365 7.788 1.00 98.12 112 ARG A C 1
ATOM 861 O O . ARG A 1 112 ? -17.844 12.649 8.411 1.00 98.12 112 ARG A O 1
ATOM 868 N N . LEU A 1 113 ? -16.130 11.248 7.979 1.00 97.81 113 LEU A N 1
ATOM 869 C CA . LEU A 1 113 ? -16.493 10.242 8.977 1.00 97.81 113 LEU A CA 1
ATOM 870 C C . LEU A 1 113 ? -16.277 10.758 10.401 1.00 97.81 113 LEU A C 1
ATOM 872 O O . LEU A 1 113 ? -17.174 10.629 11.222 1.00 97.81 113 LEU A O 1
ATOM 876 N N . ALA A 1 114 ? -15.144 11.405 10.673 1.00 97.38 114 ALA A N 1
ATOM 877 C CA . ALA A 1 114 ? -14.842 11.996 11.972 1.00 97.38 114 ALA A CA 1
ATOM 878 C C . ALA A 1 114 ? -15.919 13.011 12.379 1.00 97.38 114 ALA A C 1
ATOM 880 O O . ALA A 1 114 ? -16.503 12.881 13.446 1.00 97.38 114 ALA A O 1
ATOM 881 N N . ASN A 1 115 ? -16.273 13.945 11.490 1.00 96.75 115 ASN A N 1
ATOM 882 C CA . ASN A 1 115 ? -17.320 14.929 11.778 1.00 96.75 115 ASN A CA 1
ATOM 883 C C . ASN A 1 115 ? -18.718 14.306 11.932 1.00 96.75 115 ASN A C 1
ATOM 885 O O . ASN A 1 115 ? -19.563 14.895 12.594 1.00 96.75 115 ASN A O 1
ATOM 889 N N . ALA A 1 116 ? -18.987 13.160 11.299 1.00 95.62 116 ALA A N 1
ATOM 890 C CA . ALA A 1 116 ? -20.278 12.479 11.403 1.00 95.62 116 ALA A CA 1
ATOM 891 C C . ALA A 1 116 ? -20.403 11.610 12.665 1.00 95.62 116 ALA A C 1
ATOM 893 O O . ALA A 1 116 ? -21.515 11.377 13.124 1.00 95.62 116 ALA A O 1
ATOM 894 N N . LEU A 1 117 ? -19.285 11.106 13.194 1.00 95.75 117 LEU A N 1
ATOM 895 C CA . LEU A 1 117 ? -19.256 10.145 14.302 1.00 95.75 117 LEU A CA 1
ATOM 896 C C . LEU A 1 117 ? -18.732 10.743 15.618 1.00 95.75 117 LEU A C 1
ATOM 898 O O . LEU A 1 117 ? -18.753 10.055 16.631 1.00 95.75 117 LEU A O 1
ATOM 902 N N . GLN A 1 118 ? -18.269 11.998 15.624 1.00 96.12 118 GLN A N 1
ATOM 903 C CA . GLN A 1 118 ? -17.673 12.651 16.802 1.00 96.12 118 GLN A CA 1
ATOM 904 C C . GLN A 1 118 ? -18.607 12.741 18.019 1.00 96.12 118 GLN A C 1
ATOM 906 O O . GLN A 1 118 ? -18.122 12.761 19.146 1.00 96.12 118 GLN A O 1
ATOM 911 N N . ASP A 1 119 ? -19.923 12.788 17.798 1.00 95.44 119 ASP A N 1
ATOM 912 C CA . ASP A 1 119 ? -20.918 12.939 18.866 1.00 95.44 119 ASP A CA 1
ATOM 913 C C . ASP A 1 119 ? -21.333 11.590 19.482 1.00 95.44 119 ASP A C 1
ATOM 915 O O . ASP A 1 119 ? -22.063 11.557 20.477 1.00 95.44 119 ASP A O 1
ATOM 919 N N . LEU A 1 120 ? -20.867 10.468 18.915 1.00 95.12 120 LEU A N 1
ATOM 920 C CA . LEU A 1 120 ? -21.161 9.133 19.425 1.00 95.12 120 LEU A CA 1
ATOM 921 C C . LEU A 1 120 ? -20.369 8.844 20.699 1.00 95.12 120 LEU A C 1
ATOM 923 O O . LEU A 1 120 ? -19.143 8.958 20.732 1.00 95.12 120 LEU A O 1
ATOM 927 N N . ARG A 1 121 ? -21.071 8.384 21.735 1.00 94.31 121 ARG A N 1
ATOM 928 C CA . ARG A 1 121 ? -20.467 7.976 23.008 1.00 94.31 121 ARG A CA 1
ATOM 929 C C . ARG A 1 121 ? -21.162 6.763 23.611 1.00 94.31 121 ARG A C 1
ATOM 931 O O . ARG A 1 121 ? -22.336 6.512 23.342 1.00 94.31 121 ARG A O 1
ATOM 938 N N . ILE A 1 122 ? -20.428 6.039 24.449 1.00 94.44 122 ILE A N 1
ATOM 939 C CA . ILE A 1 122 ? -20.946 4.921 25.239 1.00 94.44 122 ILE A CA 1
ATOM 940 C C . ILE A 1 122 ? -21.499 5.489 26.549 1.00 94.44 122 ILE A C 1
ATOM 942 O O . ILE A 1 122 ? -20.795 6.204 27.263 1.00 94.44 122 ILE A O 1
ATOM 946 N N . GLU A 1 123 ? -22.762 5.202 26.847 1.00 94.12 123 GLU A N 1
ATOM 947 C CA . GLU A 1 123 ? -23.393 5.551 28.124 1.00 94.12 123 GLU A CA 1
ATOM 948 C C . GLU A 1 123 ? -23.184 4.436 29.168 1.00 94.12 123 GLU A C 1
ATOM 950 O O . GLU A 1 123 ? -22.765 3.326 28.844 1.00 94.12 123 GLU A O 1
ATOM 955 N N . TYR A 1 124 ? -23.498 4.708 30.440 1.00 93.00 124 TYR A N 1
ATOM 956 C CA . TYR A 1 124 ? -23.307 3.753 31.548 1.00 93.00 124 TYR A CA 1
ATOM 957 C C . TYR A 1 124 ? -24.049 2.414 31.384 1.00 93.00 124 TYR A C 1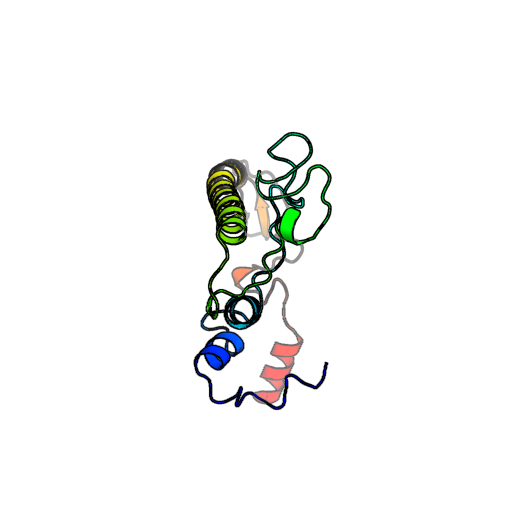
ATOM 959 O O . TYR A 1 124 ? -23.693 1.435 32.034 1.00 93.00 124 TYR A O 1
ATOM 967 N N . ASP A 1 125 ? -25.075 2.359 30.535 1.00 93.00 125 ASP A N 1
ATOM 968 C CA . ASP A 1 125 ? -25.822 1.142 30.204 1.00 93.00 125 ASP A CA 1
ATOM 969 C C . ASP A 1 125 ? -25.200 0.335 29.046 1.00 93.00 125 ASP A C 1
ATOM 971 O O . ASP A 1 125 ? -25.803 -0.630 28.584 1.00 93.00 125 ASP A O 1
ATOM 975 N N . ASN A 1 126 ? -23.994 0.704 28.595 1.00 91.19 126 ASN A N 1
ATOM 976 C CA . ASN A 1 126 ? -23.274 0.132 27.448 1.00 91.19 126 ASN A CA 1
ATOM 977 C C . ASN A 1 126 ? -23.957 0.349 26.085 1.00 91.19 126 ASN A C 1
ATOM 979 O O . ASN A 1 126 ? -23.559 -0.260 25.087 1.00 91.19 126 ASN A O 1
ATOM 983 N N . THR A 1 127 ? -24.951 1.240 26.013 1.00 94.75 127 THR A N 1
ATOM 984 C CA . THR A 1 127 ? -25.540 1.662 24.737 1.00 94.75 127 THR A CA 1
ATOM 985 C C . THR A 1 127 ? -24.684 2.750 24.093 1.00 94.75 127 THR A C 1
ATOM 987 O O . THR A 1 127 ? -24.142 3.626 24.774 1.00 94.75 127 THR A O 1
ATOM 990 N N . VAL A 1 128 ? -24.581 2.731 22.763 1.00 96.00 128 VAL A N 1
ATOM 991 C CA . VAL A 1 128 ? -23.956 3.820 22.000 1.00 96.00 128 VAL A CA 1
ATOM 992 C C . VAL A 1 128 ? -25.038 4.814 21.619 1.00 96.00 128 VAL A C 1
ATOM 994 O O . VAL A 1 128 ? -26.006 4.458 20.934 1.00 96.00 128 VAL A O 1
ATOM 997 N N . ARG A 1 129 ? -24.879 6.066 22.046 1.00 96.31 129 ARG A N 1
ATOM 998 C CA . ARG A 1 129 ? -25.840 7.140 21.786 1.00 96.31 129 ARG A CA 1
ATOM 999 C C . ARG A 1 129 ? -25.180 8.325 21.100 1.00 96.31 129 ARG A C 1
ATOM 1001 O O . ARG A 1 129 ? -24.004 8.602 21.310 1.00 96.31 129 ARG A O 1
ATOM 1008 N N . ASP A 1 130 ? -25.976 9.011 20.291 1.00 95.69 130 ASP A N 1
ATOM 1009 C CA . ASP A 1 130 ? -25.636 10.302 19.687 1.00 95.69 130 ASP A CA 1
ATOM 1010 C C . ASP A 1 130 ? -25.837 11.460 20.691 1.00 95.69 130 ASP A C 1
ATOM 1012 O O . ASP A 1 130 ? -26.501 11.291 21.722 1.00 95.69 130 ASP A O 1
ATOM 1016 N N . GLY A 1 131 ? -25.346 12.663 20.375 1.00 91.88 131 GLY A N 1
ATOM 1017 C CA . GLY A 1 131 ? -25.456 13.864 21.216 1.00 91.88 131 GLY A CA 1
ATOM 1018 C C . GLY A 1 131 ? -26.897 14.242 21.598 1.00 91.88 131 GLY A C 1
ATOM 1019 O O . GLY A 1 131 ? -27.142 14.773 22.680 1.00 91.88 131 GLY A O 1
ATOM 1020 N N . ASN A 1 132 ? -27.880 13.871 20.770 1.00 94.12 132 ASN A N 1
ATOM 1021 C CA . ASN A 1 132 ? -29.313 14.034 21.054 1.00 94.12 132 ASN A CA 1
ATOM 1022 C C . ASN A 1 132 ? -29.925 12.894 21.896 1.00 94.12 132 ASN A C 1
ATOM 1024 O O . ASN A 1 132 ? -31.148 12.746 21.935 1.00 94.12 132 ASN A O 1
ATOM 1028 N N . LYS A 1 133 ? -29.099 12.055 22.538 1.00 92.44 133 LYS A N 1
ATOM 1029 C CA . LYS A 1 133 ? -29.496 10.870 23.327 1.00 92.44 133 LYS A CA 1
ATOM 1030 C C . LYS A 1 133 ? -30.276 9.803 22.545 1.00 92.44 133 LYS A C 1
ATOM 1032 O O . LYS A 1 133 ? -30.929 8.954 23.151 1.00 92.44 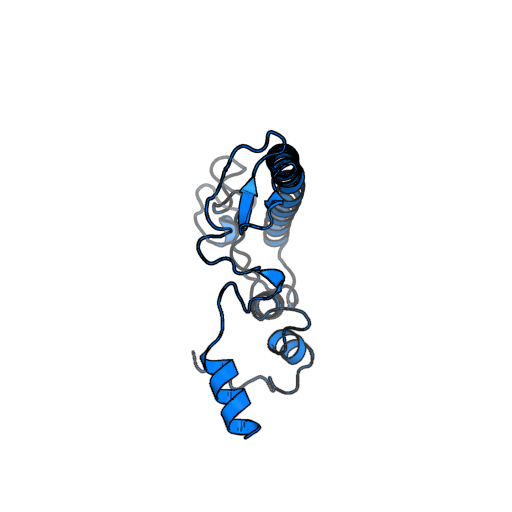133 LYS A O 1
ATOM 1037 N N . ARG A 1 134 ? -30.207 9.816 21.212 1.00 95.12 134 ARG A N 1
ATOM 1038 C CA . ARG A 1 134 ? -30.783 8.760 20.366 1.00 95.12 134 ARG A CA 1
ATOM 1039 C C . ARG A 1 134 ? -29.883 7.529 20.416 1.00 95.12 134 ARG A C 1
ATOM 1041 O O . ARG A 1 134 ? -28.673 7.662 20.259 1.00 95.12 134 ARG A O 1
ATOM 1048 N N . VAL A 1 135 ? -30.473 6.355 20.635 1.00 95.06 135 VAL A N 1
ATOM 1049 C CA . VAL A 1 135 ? -29.744 5.078 20.662 1.00 95.06 135 VAL A CA 1
ATOM 1050 C C . VAL A 1 135 ? -29.383 4.675 19.234 1.00 95.06 135 VAL A C 1
ATOM 1052 O O . VAL A 1 135 ? -30.264 4.579 18.381 1.00 95.06 135 VAL A O 1
ATOM 1055 N N . ILE A 1 136 ? -28.090 4.460 18.986 1.00 95.00 136 ILE A N 1
ATOM 1056 C CA . ILE A 1 136 ? -27.535 4.022 17.696 1.00 95.00 136 ILE A CA 1
ATOM 1057 C C . ILE A 1 136 ? -27.201 2.527 17.734 1.00 95.00 136 ILE A C 1
ATOM 1059 O O . ILE A 1 136 ? -27.493 1.813 16.779 1.00 95.00 136 ILE A O 1
ATOM 1063 N N . GLN A 1 137 ? -26.634 2.045 18.845 1.00 95.44 137 GLN A N 1
ATOM 1064 C CA . GLN A 1 137 ? -26.414 0.618 19.112 1.00 95.44 137 GLN A CA 1
ATOM 1065 C C . GLN A 1 137 ? -26.859 0.282 20.537 1.00 95.44 137 GLN A C 1
ATOM 1067 O O . GLN A 1 137 ? -26.575 1.035 21.471 1.00 95.44 137 GLN A O 1
ATOM 1072 N N . PHE A 1 138 ? -27.543 -0.853 20.703 1.00 93.69 138 PHE A N 1
ATOM 1073 C CA . PHE A 1 138 ? -27.980 -1.337 22.018 1.00 93.69 138 PHE A CA 1
ATOM 1074 C C . PHE A 1 138 ? -26.830 -1.913 22.848 1.00 93.69 138 PHE A C 1
ATOM 1076 O O . PHE A 1 138 ? -26.845 -1.797 24.067 1.00 93.69 138 PHE A O 1
ATOM 1083 N N . VAL A 1 139 ? -25.834 -2.505 22.192 1.00 93.44 139 VAL A N 1
ATOM 1084 C CA . VAL A 1 139 ? -24.609 -3.014 22.811 1.00 93.44 139 VAL A CA 1
ATOM 1085 C C . VAL A 1 139 ? -23.445 -2.528 21.959 1.00 93.44 139 VAL A C 1
ATOM 1087 O O . VAL A 1 139 ? -23.476 -2.680 20.738 1.00 93.44 139 VAL A O 1
ATOM 1090 N N . TYR A 1 140 ? -22.441 -1.908 22.579 1.00 90.94 140 TYR A N 1
ATOM 1091 C CA . TYR A 1 140 ? -21.234 -1.476 21.875 1.00 90.94 140 TYR A CA 1
ATOM 1092 C C . TYR A 1 140 ? -20.546 -2.667 21.194 1.00 90.94 140 TYR A C 1
ATOM 1094 O O . TYR A 1 140 ? -20.196 -3.635 21.863 1.00 90.94 140 TYR A O 1
ATOM 1102 N N . GLY A 1 141 ? -20.357 -2.595 19.873 1.00 88.88 141 GLY A N 1
ATOM 1103 C CA . GLY A 1 141 ? -19.621 -3.623 19.124 1.00 88.88 141 GLY A CA 1
ATOM 1104 C C . GLY A 1 141 ? -20.246 -5.024 19.155 1.00 88.88 141 GLY A C 1
ATOM 1105 O O . GLY A 1 141 ? -19.554 -5.984 18.844 1.00 88.88 141 GLY A O 1
ATOM 1106 N N . ASP A 1 142 ? -21.523 -5.146 19.538 1.00 87.94 142 ASP A N 1
ATOM 1107 C CA . ASP A 1 142 ? -22.267 -6.397 19.784 1.00 87.94 142 ASP A CA 1
ATOM 1108 C C . ASP A 1 142 ? -21.735 -7.294 20.926 1.00 87.94 142 ASP A C 1
ATOM 1110 O O . ASP A 1 142 ? -22.484 -8.125 21.442 1.00 87.94 142 ASP A O 1
ATOM 1114 N N . ASP A 1 143 ? -20.493 -7.111 21.376 1.00 89.06 143 ASP A N 1
ATOM 1115 C CA . ASP A 1 143 ? -19.833 -7.918 22.413 1.00 89.06 143 ASP A CA 1
ATOM 1116 C C . ASP A 1 143 ? -19.333 -7.104 23.623 1.00 89.06 143 ASP A C 1
ATOM 1118 O O . ASP A 1 143 ? -18.846 -7.673 24.602 1.00 89.06 143 ASP A O 1
ATOM 1122 N N . ASN A 1 144 ? -19.487 -5.778 23.584 1.00 87.50 144 ASN A N 1
ATOM 1123 C CA . ASN A 1 144 ? -18.981 -4.829 24.574 1.00 87.50 144 ASN A CA 1
ATOM 1124 C C . ASN A 1 144 ? -17.456 -4.919 24.801 1.00 87.50 144 ASN A C 1
ATOM 1126 O O . ASN A 1 144 ? -16.959 -4.570 25.878 1.00 87.50 144 ASN A O 1
ATOM 1130 N N . VAL A 1 145 ? -16.699 -5.391 23.803 1.00 87.62 145 VAL A N 1
ATOM 1131 C CA . VAL A 1 145 ? -15.242 -5.529 23.888 1.00 87.62 145 VAL A CA 1
ATOM 1132 C C . VAL A 1 145 ? -14.557 -4.326 23.247 1.00 87.62 145 VAL A C 1
ATOM 1134 O O . VAL A 1 145 ? -14.680 -4.035 22.060 1.00 87.62 145 VAL A O 1
ATOM 1137 N N . ASP A 1 146 ? -13.758 -3.622 24.044 1.00 88.25 146 ASP A N 1
ATOM 1138 C CA . ASP A 1 146 ? -12.882 -2.569 23.543 1.00 88.25 146 ASP A CA 1
ATOM 1139 C C . ASP A 1 146 ? -11.704 -3.181 22.771 1.00 88.25 146 ASP A C 1
ATOM 1141 O O . ASP A 1 146 ? -10.869 -3.895 23.335 1.00 88.25 146 ASP A O 1
ATOM 1145 N N . ILE A 1 147 ? -11.611 -2.854 21.479 1.00 88.31 147 ILE A N 1
ATOM 1146 C CA . ILE A 1 147 ? -10.574 -3.354 20.570 1.00 88.31 147 ILE A CA 1
ATOM 1147 C C . ILE A 1 147 ? -9.173 -3.050 21.116 1.00 88.31 147 ILE A C 1
ATOM 1149 O O . ILE A 1 147 ? -8.281 -3.889 20.989 1.00 88.31 147 ILE A O 1
ATOM 1153 N N . SER A 1 148 ? -8.982 -1.903 21.782 1.00 88.31 148 SER A N 1
ATOM 1154 C CA . SER A 1 148 ? -7.686 -1.503 22.351 1.00 88.31 148 SER A CA 1
ATOM 1155 C C . SER A 1 148 ? -7.234 -2.376 23.529 1.00 88.31 148 SER A C 1
ATOM 1157 O O . SER A 1 148 ? -6.039 -2.462 23.808 1.00 88.31 148 SER A O 1
ATOM 1159 N N . LYS A 1 149 ? -8.178 -3.053 24.193 1.00 85.56 149 LYS A N 1
ATOM 1160 C CA . LYS A 1 149 ? -7.940 -3.977 25.315 1.00 85.56 149 LYS A CA 1
ATOM 1161 C C . LYS A 1 149 ? -7.989 -5.445 24.887 1.00 85.56 149 LYS A C 1
ATOM 1163 O O . LYS A 1 149 ? -7.782 -6.331 25.712 1.00 85.56 149 LYS A O 1
ATOM 1168 N N . SER A 1 150 ? -8.279 -5.702 23.615 1.00 86.50 150 SER A N 1
ATOM 1169 C CA . SER A 1 150 ? -8.424 -7.040 23.048 1.00 86.50 150 SER A CA 1
ATOM 1170 C C . SER A 1 150 ? -7.185 -7.458 22.256 1.00 86.50 150 SER A C 1
ATOM 1172 O O . SER A 1 150 ? -6.489 -6.628 21.669 1.00 86.50 150 SER A O 1
ATOM 1174 N N . GLU A 1 151 ? -6.932 -8.763 22.170 1.00 83.56 151 GLU A N 1
ATOM 1175 C CA . GLU A 1 151 ? -5.905 -9.296 21.275 1.00 83.56 151 GLU A CA 1
ATOM 1176 C C . GLU A 1 151 ? -6.518 -9.570 19.900 1.00 83.56 151 GLU A C 1
ATOM 1178 O O . GLU A 1 151 ? -7.063 -10.642 19.644 1.00 83.56 151 GLU A O 1
ATOM 1183 N N . GLY A 1 152 ? -6.450 -8.582 19.006 1.00 80.88 152 GLY A N 1
ATOM 1184 C CA . GLY A 1 152 ? -6.958 -8.732 17.638 1.00 80.88 152 GLY A CA 1
ATOM 1185 C C . GLY A 1 152 ? -8.486 -8.772 17.539 1.00 80.88 152 GLY A C 1
ATOM 1186 O O . GLY A 1 152 ? -9.012 -9.410 16.631 1.00 80.88 152 GLY A O 1
ATOM 1187 N N . GLY A 1 153 ? -9.191 -8.104 18.457 1.00 79.12 153 GLY A N 1
ATOM 1188 C CA . GLY A 1 153 ? -10.655 -8.026 18.463 1.00 79.12 153 GLY A CA 1
ATOM 1189 C C . GLY A 1 153 ? -11.346 -9.192 19.168 1.00 79.12 153 GLY A C 1
ATOM 1190 O O . GLY A 1 153 ? -12.557 -9.319 19.063 1.00 79.12 153 GLY A O 1
ATOM 1191 N N . VAL A 1 154 ? -10.601 -10.066 19.856 1.00 81.81 154 VAL A N 1
ATOM 1192 C CA . VAL A 1 154 ? -11.169 -11.235 20.544 1.00 81.81 154 VAL A CA 1
ATOM 1193 C C . VAL A 1 154 ? -10.492 -11.482 21.888 1.00 81.81 154 VAL A C 1
ATOM 1195 O O . VAL A 1 154 ? -9.325 -11.144 22.105 1.00 81.81 154 VAL A O 1
ATOM 1198 N N . ILE A 1 155 ? -11.227 -12.123 22.798 1.00 82.94 155 ILE A N 1
ATOM 1199 C CA . ILE A 1 155 ? -10.685 -12.617 24.065 1.00 82.94 155 ILE A CA 1
ATOM 1200 C C . ILE A 1 155 ? -9.962 -13.941 23.793 1.00 82.94 155 ILE A C 1
ATOM 1202 O O . ILE A 1 155 ? -10.579 -14.962 23.482 1.00 82.94 155 ILE A O 1
ATOM 1206 N N . ASN A 1 156 ? -8.634 -13.938 23.911 1.00 85.75 156 ASN A N 1
ATOM 1207 C CA . ASN A 1 156 ? -7.807 -15.109 23.633 1.00 85.75 156 ASN A CA 1
ATOM 1208 C C . ASN A 1 156 ? -7.814 -16.109 24.803 1.00 85.75 156 ASN A C 1
ATOM 1210 O O . ASN A 1 156 ? -6.889 -16.164 25.617 1.00 85.75 156 ASN A O 1
ATOM 1214 N N . VAL A 1 157 ? -8.861 -16.935 24.859 1.00 87.38 157 VAL A N 1
ATOM 1215 C CA . VAL A 1 157 ? -9.058 -17.950 25.911 1.00 87.38 157 VAL A CA 1
ATOM 1216 C C . VAL A 1 157 ? -7.872 -18.916 26.007 1.00 87.38 157 VAL A C 1
ATOM 1218 O O . VAL A 1 157 ? -7.466 -19.284 27.103 1.00 87.38 157 VAL A O 1
ATOM 1221 N N . LYS A 1 158 ? -7.258 -19.295 24.878 1.00 88.31 158 LYS A N 1
ATOM 1222 C CA . LYS A 1 158 ? -6.121 -20.235 24.864 1.00 88.31 158 LYS A CA 1
ATOM 1223 C C . LYS A 1 158 ? -4.900 -19.675 25.586 1.00 88.31 158 LYS A C 1
ATOM 1225 O O . LYS A 1 158 ? -4.234 -20.413 26.307 1.00 88.31 158 LYS A O 1
ATOM 1230 N N . ARG A 1 159 ? -4.613 -18.385 25.398 1.00 87.19 159 ARG A N 1
ATOM 1231 C CA . ARG A 1 159 ? -3.514 -17.705 26.090 1.00 87.19 159 ARG A CA 1
ATOM 1232 C C . ARG A 1 159 ? -3.774 -17.644 27.592 1.00 87.19 159 ARG A C 1
ATOM 1234 O O . ARG A 1 159 ? -2.892 -18.003 28.356 1.00 87.19 159 ARG A O 1
ATOM 1241 N N . ILE A 1 160 ? -4.994 -17.280 27.988 1.00 87.56 160 ILE A N 1
ATOM 1242 C CA . ILE A 1 160 ? -5.397 -17.192 29.400 1.00 87.56 160 ILE A CA 1
ATOM 1243 C C . ILE A 1 160 ? -5.289 -18.560 30.084 1.00 87.56 160 ILE A C 1
ATOM 1245 O O . ILE A 1 160 ? -4.705 -18.670 31.155 1.00 87.56 160 ILE A O 1
ATOM 1249 N N . VAL A 1 161 ? -5.799 -19.622 29.450 1.00 92.19 161 VAL A N 1
ATOM 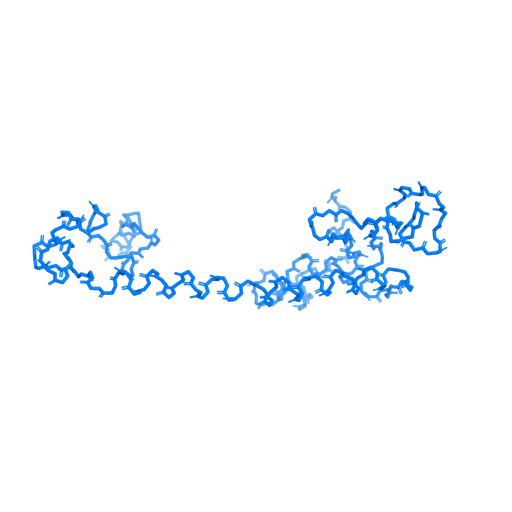1250 C CA . VAL A 1 161 ? -5.694 -20.991 29.984 1.00 92.19 161 VAL A CA 1
ATOM 1251 C C . VAL A 1 161 ? -4.232 -21.409 30.137 1.00 92.19 161 VAL A C 1
ATOM 1253 O O . VAL A 1 161 ? -3.874 -22.004 31.148 1.00 92.19 161 VAL A O 1
ATOM 1256 N N . LYS A 1 162 ? -3.380 -21.077 29.161 1.00 92.00 162 LYS A N 1
ATOM 1257 C CA . LYS A 1 162 ? -1.946 -21.368 29.229 1.00 92.00 162 LYS A CA 1
ATOM 1258 C C . LYS A 1 162 ? -1.258 -20.604 30.368 1.00 92.00 162 LYS A C 1
ATOM 1260 O O . LYS A 1 162 ? -0.481 -21.197 31.100 1.00 92.00 162 LYS A O 1
ATOM 1265 N N . GLU A 1 163 ? -1.577 -19.327 30.542 1.00 90.31 163 GLU A N 1
ATOM 1266 C CA . GLU A 1 163 ? -1.015 -18.475 31.596 1.00 90.31 163 GLU A CA 1
ATOM 1267 C C . GLU A 1 163 ? -1.417 -18.947 33.000 1.00 90.31 163 GLU A C 1
ATOM 1269 O O . GLU A 1 163 ? -0.590 -18.960 33.908 1.00 90.31 163 GLU A O 1
ATOM 1274 N N . ILE A 1 164 ? -2.663 -19.402 33.171 1.00 92.56 164 ILE A N 1
ATOM 1275 C CA . ILE A 1 164 ? -3.134 -20.001 34.429 1.00 92.56 164 ILE A CA 1
ATOM 1276 C C . ILE A 1 164 ? -2.448 -21.350 34.683 1.00 92.56 164 ILE A C 1
ATOM 1278 O O . ILE A 1 164 ? -2.095 -21.638 35.819 1.00 92.56 164 ILE A O 1
ATOM 1282 N N . ALA A 1 165 ? -2.236 -22.166 33.646 1.00 90.44 165 ALA A N 1
ATOM 1283 C CA . ALA A 1 165 ? -1.579 -23.467 33.774 1.00 90.44 165 ALA A CA 1
ATOM 1284 C C . ALA A 1 165 ? -0.061 -23.381 34.030 1.00 90.44 165 ALA A C 1
ATOM 1286 O O . ALA A 1 165 ? 0.516 -24.338 34.531 1.00 90.44 165 ALA A O 1
ATOM 1287 N N . GLU A 1 166 ? 0.593 -22.276 33.656 1.00 85.19 166 GLU A N 1
ATOM 1288 C CA . GLU A 1 166 ? 2.027 -22.046 33.898 1.00 85.19 166 GLU A CA 1
ATOM 1289 C C . GLU A 1 166 ? 2.302 -21.338 35.241 1.00 85.19 166 GLU A C 1
ATOM 1291 O O . GLU A 1 166 ? 3.399 -21.480 35.779 1.00 85.19 166 GLU A O 1
ATOM 1296 N N . ASN A 1 167 ? 1.326 -20.601 35.791 1.00 73.38 167 ASN A N 1
ATOM 1297 C CA . ASN A 1 167 ? 1.444 -19.859 37.058 1.00 73.38 167 ASN A CA 1
ATOM 1298 C C . ASN A 1 167 ? 0.705 -20.500 38.255 1.00 73.38 167 ASN A C 1
ATOM 1300 O O . ASN A 1 167 ? 0.771 -19.950 39.357 1.00 73.38 167 ASN A O 1
ATOM 1304 N N . GLY A 1 168 ? -0.027 -21.599 38.046 1.00 52.69 168 GLY A N 1
ATOM 1305 C CA . GLY A 1 168 ? -0.696 -22.393 39.088 1.00 52.69 168 GLY A CA 1
ATOM 1306 C C . GLY A 1 168 ? 0.028 -23.702 39.356 1.00 52.69 168 GLY A C 1
ATOM 1307 O O . GLY A 1 168 ? 0.055 -24.108 40.538 1.00 52.69 168 GLY A O 1
#

pLDDT: mean 88.07, std 12.78, range [33.19, 98.12]

Foldseek 3Di:
DPVVVPPDPLVPDPVSVCQVVVNDDHVLLVCLAPWNVFFQDAPNHFQDPPDQQFNDPPDDRVDPDRLRRQTTGDHPNVPGDPSNVVSVVNSVVRVVVVVVVVVVVVVVVCVVVCVVCVQWDQDPQQFIAGVVRHTPGNHVVVVVDDCVPDDNRDNPVVVVVVVVVVVD

Sequence (168 aa):
GENVSEQANLKKNSTVLMALSGARGNLLNLAQMSACVGQQSLGGSRVKNGYKNRTLSVFKRGSLEPSSRGFIRRGYKNGMTPYEFFFHGMTGRDSLMDTALRTPKSGYLYRRLANALQDLRIEYDNTVRDGNKRVIQFVYGDDNVDISKSEGGVINVKRIVKEIAENG